Protein AF-A0A0D2KZD4-F1 (afdb_monomer)

Foldseek 3Di:
DDKDDAQPAFQKIWDADQPFQFIKIAHDPVGRHQDPVDPVSVCVCPVVPCVVVRIGFQWDQDPPDDDRDTDGDGDDPVVVVVRNHRDDD

Sequence (89 aa):
MEVRLDAKVPGTVLLRDEGSGAVFYITNSNVQQFDLTDDYVVMALFGDGSWEDDMQRLQAREEEGGGGDLVDVVMDQESFRDLISVMYD

Solvent-accessible surface area (backbone atoms only — not comparable to full-atom values): 5396 Å² total; per-residue (Å²): 110,49,77,46,74,41,76,74,47,63,21,29,39,37,38,32,39,75,89,77,20,41,32,30,34,35,76,42,91,91,38,69,69,78,55,83,85,39,66,67,53,45,43,71,54,55,65,85,53,60,46,68,78,59,51,38,77,36,65,42,67,50,88,75,97,44,92,73,48,76,41,77,40,65,44,57,72,68,60,56,70,66,56,60,58,87,79,80,136

Radius of gyration: 13.76 Å; Cα contacts (8 Å, |Δi|>4): 133; chains: 1; bounding box: 39×26×34 Å

Nearest PDB structures (foldseek):
  6g41-assembly1_B  TM=4.410E-01  e=8.289E+00  Cafeteriavirus-dependent mavirus
  1j0r-assembly2_B  TM=2.536E-01  e=5.674E+00  Bacillus subtilis

Organism: NCBI:txid145388

pLDDT: mean 83.33, std 10.81, range [44.44, 94.5]

Mean predicted aligned error: 6.28 Å

Structure (mmCIF, N/CA/C/O backbone):
data_AF-A0A0D2KZD4-F1
#
_entry.id   AF-A0A0D2KZD4-F1
#
loop_
_atom_site.group_PDB
_atom_site.id
_atom_site.type_symbol
_atom_site.label_atom_id
_atom_site.label_alt_id
_atom_site.label_comp_id
_atom_site.label_asym_id
_atom_site.label_entity_id
_atom_site.label_seq_id
_atom_site.pdbx_PDB_ins_code
_atom_site.Cartn_x
_atom_site.Cartn_y
_atom_site.Cartn_z
_atom_site.occupancy
_atom_site.B_iso_or_equiv
_atom_site.auth_seq_id
_atom_site.auth_comp_id
_atom_site.auth_asym_id
_atom_site.auth_atom_id
_atom_site.pdbx_PDB_model_num
ATOM 1 N N . MET A 1 1 ? -0.234 10.410 5.100 1.00 82.56 1 MET A N 1
ATOM 2 C CA . MET A 1 1 ? -0.088 9.114 4.410 1.00 82.56 1 MET A CA 1
ATOM 3 C C . MET A 1 1 ? -1.305 8.929 3.537 1.00 82.56 1 MET A C 1
ATOM 5 O O . MET A 1 1 ? -2.410 9.195 3.993 1.00 82.56 1 MET A O 1
ATOM 9 N N . GLU A 1 2 ? -1.093 8.549 2.283 1.00 90.00 2 GLU A N 1
ATOM 10 C CA . GLU A 1 2 ? -2.152 8.406 1.281 1.00 90.00 2 GLU A CA 1
ATOM 11 C C . GLU A 1 2 ? -2.461 6.920 1.072 1.00 90.00 2 GLU A C 1
ATOM 13 O O . GLU A 1 2 ? -1.542 6.105 1.034 1.00 90.00 2 GLU A O 1
ATOM 18 N N . VAL A 1 3 ? -3.744 6.560 0.978 1.00 88.69 3 VAL A N 1
ATOM 19 C CA . VAL A 1 3 ? -4.220 5.166 0.966 1.00 88.69 3 VAL A CA 1
ATOM 20 C C . VAL A 1 3 ? -5.125 4.942 -0.238 1.00 88.69 3 VAL A C 1
ATOM 22 O O . VAL A 1 3 ? -5.956 5.795 -0.552 1.00 88.69 3 VAL A O 1
ATOM 25 N N . ARG A 1 4 ? -5.000 3.792 -0.902 1.00 88.88 4 ARG A N 1
ATOM 26 C CA . ARG A 1 4 ? -5.884 3.395 -2.006 1.00 88.88 4 ARG A CA 1
ATOM 27 C C . ARG A 1 4 ? -5.997 1.881 -2.138 1.00 88.88 4 ARG A C 1
ATOM 29 O O . ARG A 1 4 ? -5.163 1.146 -1.629 1.00 88.88 4 ARG A O 1
ATOM 36 N N . LEU A 1 5 ? -6.999 1.420 -2.877 1.00 87.06 5 LEU A N 1
ATOM 37 C CA . LEU A 1 5 ? -7.121 0.013 -3.262 1.00 87.06 5 LEU A CA 1
ATOM 38 C C . LEU A 1 5 ? -6.260 -0.288 -4.492 1.00 87.06 5 LEU A C 1
ATOM 40 O O . LEU A 1 5 ? -6.118 0.568 -5.376 1.00 87.06 5 LEU A O 1
ATOM 44 N N . ASP A 1 6 ? -5.729 -1.507 -4.562 1.00 82.75 6 ASP A N 1
ATOM 45 C CA . A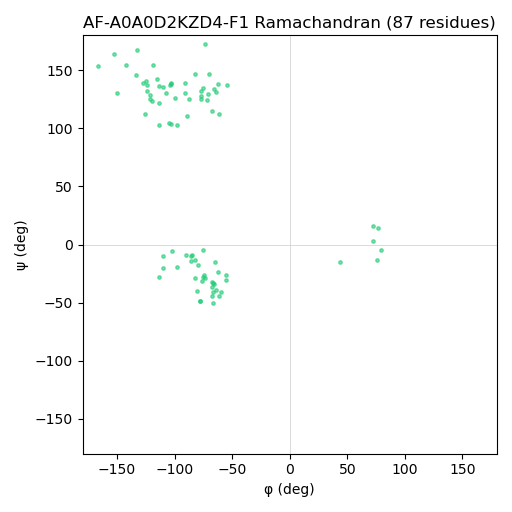SP A 1 6 ? -5.219 -2.064 -5.815 1.00 82.75 6 ASP A CA 1
ATOM 46 C C . ASP A 1 6 ? -6.406 -2.527 -6.682 1.00 82.75 6 ASP A C 1
ATOM 48 O O . ASP A 1 6 ? -7.329 -3.182 -6.195 1.00 82.75 6 ASP A O 1
ATOM 52 N N . ALA A 1 7 ? -6.424 -2.152 -7.966 1.00 78.81 7 ALA A N 1
ATOM 53 C CA . ALA A 1 7 ? -7.549 -2.465 -8.849 1.00 78.81 7 ALA A CA 1
ATOM 54 C C . ALA A 1 7 ? -7.499 -3.886 -9.441 1.00 78.81 7 ALA A C 1
ATOM 56 O O . ALA A 1 7 ? -8.489 -4.326 -10.027 1.00 78.81 7 ALA A O 1
ATOM 57 N N . LYS A 1 8 ? -6.366 -4.592 -9.338 1.00 79.19 8 LYS A N 1
ATOM 58 C CA . LYS A 1 8 ? -6.182 -5.948 -9.877 1.00 79.19 8 LYS A CA 1
ATOM 59 C C . LYS A 1 8 ? -5.989 -7.011 -8.808 1.00 79.19 8 LYS A C 1
ATOM 61 O O . LYS A 1 8 ? -6.326 -8.157 -9.089 1.00 79.19 8 LYS A O 1
ATOM 66 N N . VAL A 1 9 ? -5.456 -6.668 -7.635 1.00 81.19 9 VAL A N 1
ATOM 67 C CA . VAL A 1 9 ? -5.207 -7.621 -6.546 1.00 81.19 9 VAL A CA 1
ATOM 68 C C . VAL A 1 9 ? -6.279 -7.467 -5.457 1.00 81.19 9 VAL A C 1
ATOM 70 O O . VAL A 1 9 ? -6.235 -6.515 -4.672 1.00 81.19 9 VAL A O 1
ATOM 73 N N . PRO A 1 10 ? -7.260 -8.390 -5.391 1.00 83.12 10 PRO A N 1
ATOM 74 C CA . PRO A 1 10 ? -8.275 -8.412 -4.343 1.00 83.12 10 PRO A CA 1
ATOM 75 C C . PRO A 1 10 ? -7.639 -8.438 -2.953 1.00 83.12 10 PRO A C 1
ATOM 77 O O . PRO A 1 10 ? -6.689 -9.181 -2.716 1.00 83.12 10 PRO A O 1
ATOM 80 N N . GLY A 1 11 ? -8.184 -7.648 -2.030 1.00 86.12 11 GLY A N 1
ATOM 81 C CA . GLY A 1 11 ? -7.680 -7.611 -0.657 1.00 86.12 11 GLY A CA 1
ATOM 82 C C . GLY A 1 11 ? -6.335 -6.911 -0.487 1.00 86.12 11 GLY A C 1
ATOM 83 O O . GLY A 1 11 ? -5.711 -7.090 0.557 1.00 86.12 11 GLY A O 1
ATOM 84 N N . THR A 1 12 ? -5.887 -6.121 -1.467 1.00 89.19 12 THR A N 1
ATOM 85 C CA . THR A 1 12 ? -4.666 -5.317 -1.349 1.00 89.19 12 THR A CA 1
ATOM 86 C C . THR A 1 12 ? -4.979 -3.830 -1.212 1.00 89.19 12 THR A C 1
ATOM 88 O O . THR A 1 12 ? -5.726 -3.239 -1.997 1.00 89.19 12 THR A O 1
ATOM 91 N N . VAL A 1 13 ? -4.362 -3.217 -0.204 1.00 90.88 13 VAL A N 1
ATOM 92 C CA . VAL A 1 13 ? -4.341 -1.770 0.021 1.00 90.88 13 VAL A CA 1
ATOM 93 C C . VAL A 1 13 ? -2.930 -1.270 -0.249 1.00 90.88 13 VAL A C 1
ATOM 95 O O . VAL A 1 13 ? -1.963 -1.873 0.207 1.00 90.88 13 VAL A O 1
ATOM 98 N N . LEU A 1 14 ? -2.816 -0.161 -0.971 1.00 92.19 14 LEU A N 1
ATOM 99 C CA . LEU A 1 14 ? -1.568 0.541 -1.233 1.00 92.19 14 LEU A CA 1
ATOM 100 C C . LEU A 1 14 ? -1.488 1.783 -0.357 1.00 92.19 14 LEU A C 1
ATOM 102 O O . LEU A 1 14 ? -2.468 2.517 -0.201 1.00 92.19 14 LEU A O 1
ATOM 106 N N . LEU A 1 15 ? -0.298 2.028 0.168 1.00 93.31 15 LEU A N 1
ATOM 107 C CA . LEU A 1 15 ? 0.019 3.137 1.050 1.00 93.31 15 LEU A CA 1
ATOM 108 C C . LEU A 1 15 ? 1.165 3.933 0.436 1.00 93.31 15 LEU A C 1
ATOM 110 O O . LEU A 1 15 ? 2.142 3.355 -0.034 1.00 93.31 15 LEU A O 1
ATOM 114 N N . ARG A 1 16 ? 1.075 5.257 0.476 1.00 94.50 16 ARG A N 1
ATOM 115 C CA . ARG A 1 16 ? 2.175 6.156 0.138 1.00 94.50 16 ARG A CA 1
ATOM 116 C C . ARG A 1 16 ? 2.512 7.013 1.345 1.00 94.50 16 ARG A C 1
ATOM 118 O O . ARG A 1 16 ? 1.665 7.750 1.863 1.00 94.50 16 ARG A O 1
ATOM 125 N N . ASP A 1 17 ? 3.769 6.952 1.758 1.00 93.81 17 ASP A N 1
ATOM 126 C CA . ASP A 1 17 ? 4.293 7.877 2.749 1.00 93.81 17 ASP A CA 1
ATOM 127 C C . ASP A 1 17 ? 4.424 9.283 2.143 1.00 93.81 17 ASP A C 1
ATOM 129 O O . ASP A 1 17 ? 4.991 9.472 1.068 1.00 93.81 17 ASP A O 1
ATOM 133 N N . GLU A 1 18 ? 3.897 10.293 2.831 1.00 91.88 18 GLU A N 1
ATOM 134 C CA . GLU A 1 18 ? 3.896 11.671 2.325 1.00 91.88 18 GLU A CA 1
ATOM 135 C C . GLU A 1 18 ? 5.270 12.333 2.425 1.00 91.88 18 GLU A C 1
ATOM 137 O O . GLU A 1 18 ? 5.570 13.215 1.621 1.00 91.88 18 GLU A O 1
ATOM 142 N N . GLY A 1 19 ? 6.094 11.920 3.394 1.00 91.88 19 GLY A N 1
ATOM 143 C CA . GLY A 1 19 ? 7.411 12.510 3.623 1.00 91.88 19 GLY A CA 1
ATOM 144 C C . GLY A 1 19 ? 8.459 12.018 2.628 1.00 91.88 19 GLY A C 1
ATOM 145 O O . GLY A 1 19 ? 9.188 12.820 2.048 1.00 91.88 19 GLY A O 1
ATOM 146 N N . SER A 1 20 ? 8.534 10.703 2.429 1.00 93.19 20 SER A N 1
ATOM 147 C CA . SER A 1 20 ? 9.527 10.053 1.566 1.00 93.19 20 SER A CA 1
ATOM 148 C C . SER A 1 20 ? 9.014 9.711 0.169 1.00 93.19 20 SER A C 1
ATOM 150 O O . SER A 1 20 ? 9.823 9.480 -0.724 1.00 93.19 20 SER A O 1
ATOM 152 N N . GLY A 1 21 ? 7.694 9.653 -0.035 1.00 93.50 21 GLY A N 1
ATOM 153 C CA . GLY A 1 21 ? 7.093 9.133 -1.265 1.00 93.50 21 GLY A CA 1
ATOM 154 C C . GLY A 1 21 ? 7.192 7.612 -1.409 1.00 93.50 21 GLY A C 1
ATOM 155 O O . GLY A 1 21 ? 6.778 7.087 -2.441 1.00 93.50 21 GLY A O 1
ATOM 156 N N . ALA A 1 22 ? 7.738 6.900 -0.417 1.00 94.19 22 ALA A N 1
ATOM 157 C CA . ALA A 1 22 ? 7.847 5.447 -0.450 1.00 94.19 22 ALA A CA 1
ATOM 158 C C . ALA A 1 22 ? 6.461 4.798 -0.513 1.00 94.19 22 ALA A C 1
ATOM 160 O O . ALA A 1 22 ? 5.530 5.222 0.183 1.00 94.19 22 ALA A O 1
ATOM 161 N N . VAL A 1 23 ? 6.346 3.769 -1.348 1.00 93.75 23 VAL A N 1
ATOM 162 C CA . VAL A 1 23 ? 5.106 3.021 -1.539 1.00 93.75 23 VAL A CA 1
ATOM 163 C C . VAL A 1 23 ? 5.178 1.691 -0.800 1.00 93.75 23 VAL A C 1
ATOM 165 O O . VAL A 1 23 ? 6.189 0.986 -0.826 1.00 93.75 23 VAL A O 1
ATOM 168 N N . PHE A 1 24 ? 4.078 1.342 -0.151 1.00 93.81 24 PHE A N 1
ATOM 169 C CA . PHE A 1 24 ? 3.900 0.105 0.585 1.00 93.81 24 PHE A CA 1
ATOM 170 C C . PHE A 1 24 ? 2.574 -0.541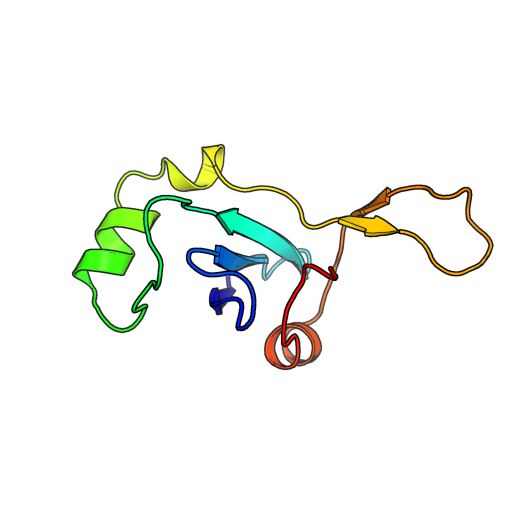 0.210 1.00 93.81 24 PHE A C 1
ATOM 172 O O . PHE A 1 24 ? 1.706 0.087 -0.404 1.00 93.81 24 PHE A O 1
ATOM 179 N N . TYR A 1 25 ? 2.405 -1.791 0.610 1.00 92.06 25 TYR A N 1
ATOM 180 C CA . TYR A 1 25 ? 1.147 -2.496 0.474 1.00 92.06 25 TYR A CA 1
ATOM 181 C C . TYR A 1 25 ? 0.871 -3.393 1.676 1.00 92.06 25 TYR A C 1
ATOM 183 O O . TYR A 1 25 ? 1.786 -3.860 2.353 1.00 92.06 25 TYR A O 1
ATOM 191 N N . ILE A 1 26 ? -0.412 -3.642 1.906 1.00 90.69 26 ILE A N 1
ATOM 192 C CA . ILE A 1 26 ? -0.923 -4.639 2.844 1.00 90.69 26 ILE A CA 1
ATOM 193 C C . ILE A 1 26 ? -1.841 -5.547 2.042 1.00 90.69 26 ILE A C 1
ATOM 195 O O . ILE A 1 26 ? -2.697 -5.055 1.305 1.00 90.69 26 ILE A O 1
ATOM 199 N N . THR A 1 27 ? -1.677 -6.862 2.180 1.00 87.69 27 THR A N 1
ATOM 200 C CA . THR A 1 27 ? -2.548 -7.843 1.522 1.00 87.69 27 THR A CA 1
ATOM 201 C C . THR A 1 27 ? -3.205 -8.735 2.558 1.00 87.69 27 THR A C 1
ATOM 203 O O . THR A 1 27 ? -2.522 -9.395 3.335 1.00 87.69 27 THR A O 1
ATOM 206 N N . ASN A 1 28 ? -4.533 -8.805 2.527 1.00 83.44 28 ASN A N 1
ATOM 207 C CA . ASN A 1 28 ? -5.304 -9.746 3.322 1.00 83.44 28 ASN A CA 1
ATOM 208 C C . ASN A 1 28 ? -5.985 -10.757 2.401 1.00 83.44 28 ASN A C 1
ATOM 210 O O . ASN A 1 28 ? -7.021 -10.483 1.802 1.00 83.44 28 ASN A O 1
ATOM 214 N N . SER A 1 29 ? -5.427 -11.961 2.329 1.00 77.38 29 SER A N 1
ATOM 215 C CA . SER A 1 29 ? -5.896 -13.030 1.440 1.00 77.38 29 SER A CA 1
ATOM 216 C C . SER A 1 29 ? -7.303 -13.547 1.768 1.00 77.38 29 SER A C 1
ATOM 218 O O . SER A 1 29 ? -7.904 -14.236 0.946 1.00 77.38 29 SER A O 1
ATOM 220 N N . ASN A 1 30 ? -7.838 -13.237 2.954 1.00 76.56 30 ASN A N 1
ATOM 221 C CA . ASN A 1 30 ? -9.187 -13.635 3.363 1.00 76.56 30 ASN A CA 1
ATOM 222 C C . ASN A 1 30 ? -10.253 -12.599 2.982 1.00 76.56 30 ASN A C 1
ATOM 224 O O . ASN A 1 30 ? -11.446 -12.874 3.115 1.00 76.56 30 ASN A O 1
ATOM 228 N N . VAL A 1 31 ? -9.843 -11.418 2.515 1.00 76.50 31 VAL A N 1
ATOM 229 C CA . VAL A 1 31 ? -10.737 -10.329 2.127 1.00 76.50 31 VAL A CA 1
ATOM 230 C C . VAL A 1 31 ? -10.626 -10.125 0.625 1.00 76.50 31 VAL A C 1
ATOM 232 O O . VAL A 1 31 ? -9.557 -9.855 0.103 1.00 76.50 31 VAL A O 1
ATOM 235 N N . GLN A 1 32 ? -11.738 -10.244 -0.094 1.00 73.38 32 GLN A N 1
ATOM 236 C CA . GLN A 1 32 ? -11.731 -10.020 -1.544 1.00 73.38 32 GLN A CA 1
ATOM 237 C C . GLN A 1 32 ? -11.822 -8.534 -1.902 1.00 73.38 32 GLN A C 1
ATOM 239 O O . GLN A 1 32 ? -11.315 -8.109 -2.934 1.00 73.38 32 GLN A O 1
ATOM 244 N N . GLN A 1 33 ? -12.449 -7.720 -1.057 1.00 73.25 33 GLN A N 1
ATOM 245 C CA . GLN A 1 33 ? -12.577 -6.294 -1.308 1.00 73.25 33 GLN A CA 1
ATOM 246 C C . GLN A 1 33 ? -12.633 -5.536 0.008 1.00 73.25 33 GLN A C 1
ATOM 248 O O . GLN A 1 33 ? -13.420 -5.870 0.892 1.00 73.25 33 GLN A O 1
ATOM 253 N N . PHE A 1 34 ? -11.807 -4.502 0.111 1.00 80.31 34 PHE A N 1
ATOM 254 C CA . PHE A 1 34 ? -11.950 -3.496 1.148 1.00 80.31 34 PHE A CA 1
ATOM 255 C C . PHE A 1 34 ? -12.841 -2.378 0.623 1.00 80.31 34 PHE A C 1
ATOM 257 O O . PHE A 1 34 ? -12.615 -1.867 -0.473 1.00 80.31 34 PHE A O 1
ATOM 264 N N . ASP A 1 35 ? -13.842 -1.995 1.407 1.00 81.00 35 ASP A N 1
ATOM 265 C CA . ASP A 1 35 ? -14.556 -0.742 1.205 1.00 81.00 35 ASP A CA 1
ATOM 266 C C . ASP A 1 35 ? -13.969 0.294 2.162 1.00 81.00 35 ASP A C 1
ATOM 268 O O . ASP A 1 35 ? -14.236 0.270 3.360 1.00 81.00 35 ASP A O 1
ATOM 272 N N . LEU A 1 36 ? -13.132 1.190 1.637 1.00 83.88 36 LEU A N 1
ATOM 273 C CA . LEU A 1 36 ? -12.512 2.250 2.439 1.00 83.88 36 LEU A CA 1
ATOM 274 C C . LEU A 1 36 ? -13.489 3.383 2.789 1.00 83.88 36 LEU A C 1
ATOM 276 O O . LEU A 1 36 ? -13.104 4.305 3.502 1.00 83.88 36 LEU A O 1
ATOM 280 N N . THR A 1 37 ? -14.727 3.348 2.281 1.00 84.38 37 THR A N 1
ATOM 281 C CA . THR A 1 37 ? -15.789 4.279 2.691 1.00 84.38 37 THR A CA 1
ATOM 282 C C . THR A 1 37 ? -16.536 3.804 3.938 1.00 84.38 37 THR A C 1
ATOM 284 O O . THR A 1 37 ? -17.244 4.597 4.556 1.00 84.38 37 THR A O 1
ATOM 287 N N . ASP A 1 38 ? -16.358 2.536 4.325 1.00 85.06 38 ASP A N 1
ATOM 288 C CA . ASP A 1 38 ? -16.895 1.973 5.559 1.00 85.06 38 ASP A CA 1
ATOM 289 C C . ASP A 1 38 ? -15.896 2.161 6.711 1.00 85.06 38 ASP A C 1
ATOM 291 O O . ASP A 1 38 ? -14.847 1.511 6.780 1.00 85.06 38 ASP A O 1
ATOM 295 N N . ASP A 1 39 ? -16.250 3.033 7.657 1.00 83.69 39 ASP A N 1
ATOM 296 C CA 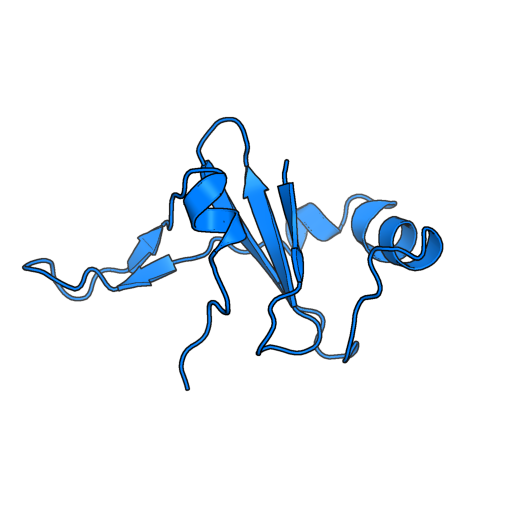. ASP A 1 39 ? -15.452 3.314 8.853 1.00 83.69 39 ASP A CA 1
ATOM 297 C C . ASP A 1 39 ? -15.129 2.045 9.659 1.00 83.69 39 ASP A C 1
ATOM 299 O O . ASP A 1 39 ? -14.071 1.967 10.284 1.00 83.69 39 ASP A O 1
ATOM 303 N N . TYR A 1 40 ? -16.001 1.029 9.651 1.00 83.19 40 TYR A N 1
ATOM 304 C CA . TYR A 1 40 ? -15.742 -0.229 10.352 1.00 83.19 40 TYR A CA 1
ATOM 305 C C . TYR A 1 40 ? -14.573 -0.992 9.725 1.00 83.19 40 TYR A C 1
ATOM 307 O O . TYR A 1 40 ? -13.734 -1.528 10.447 1.00 83.19 40 TYR A O 1
ATOM 315 N N . VAL A 1 41 ? -14.482 -1.011 8.393 1.00 81.00 41 VAL A N 1
ATOM 316 C CA . VAL A 1 41 ? -13.382 -1.658 7.662 1.00 81.00 41 VAL A CA 1
ATOM 317 C C . VAL A 1 41 ? -12.074 -0.912 7.905 1.00 81.00 41 VAL A C 1
ATOM 319 O O . VAL A 1 41 ? -11.054 -1.536 8.193 1.00 81.00 41 VAL A O 1
ATOM 322 N N . VAL A 1 42 ? -12.110 0.421 7.854 1.00 83.50 42 VAL A N 1
ATOM 323 C CA . VAL A 1 42 ? -10.945 1.270 8.142 1.00 83.50 42 VAL A CA 1
ATOM 324 C C . VAL A 1 42 ? -10.467 1.059 9.581 1.00 83.50 42 VAL A C 1
ATOM 326 O O . VAL A 1 42 ? -9.275 0.874 9.810 1.00 83.50 42 VAL A O 1
ATOM 329 N N . MET A 1 43 ? -11.380 1.012 10.552 1.00 84.38 43 MET A N 1
ATOM 330 C CA . MET A 1 43 ? -11.042 0.742 11.952 1.00 84.38 43 MET A CA 1
ATOM 331 C C . MET A 1 43 ? -10.535 -0.685 12.171 1.00 84.38 43 MET A C 1
ATOM 333 O O . MET A 1 43 ? -9.636 -0.883 12.981 1.00 84.38 43 MET A O 1
ATOM 337 N N . ALA A 1 44 ? -11.070 -1.677 11.461 1.00 82.81 44 ALA A N 1
ATOM 338 C CA . ALA A 1 44 ? -10.582 -3.052 11.540 1.00 82.81 44 ALA A CA 1
ATOM 339 C C . ALA A 1 44 ? -9.171 -3.206 10.953 1.00 82.81 44 ALA A C 1
ATOM 341 O O . ALA A 1 44 ? -8.407 -4.033 11.436 1.00 82.81 44 ALA A O 1
ATOM 342 N N . LEU A 1 45 ? -8.830 -2.415 9.931 1.00 83.19 45 LEU A N 1
ATOM 343 C CA . LEU A 1 45 ? -7.498 -2.402 9.331 1.00 83.19 45 LEU A CA 1
ATOM 344 C C . LEU A 1 45 ? -6.489 -1.616 10.166 1.00 83.19 45 LEU A C 1
ATOM 346 O O . LEU A 1 45 ? -5.391 -2.095 10.405 1.00 83.19 45 LEU A O 1
ATOM 350 N N . PHE A 1 46 ? -6.844 -0.404 10.590 1.00 88.50 46 PHE A N 1
ATOM 351 C CA . PHE A 1 46 ? -5.876 0.551 11.135 1.00 88.50 46 PHE A CA 1
ATOM 352 C C . PHE A 1 46 ? -6.017 0.801 12.642 1.00 88.50 46 PHE A C 1
ATOM 354 O O . PHE A 1 46 ? -5.168 1.464 13.234 1.00 88.50 46 PHE A O 1
ATOM 361 N N . GLY A 1 47 ? -7.083 0.309 13.276 1.00 86.44 47 GLY A N 1
ATOM 362 C CA . GLY A 1 47 ? -7.475 0.718 14.627 1.00 86.44 47 GLY A CA 1
ATOM 363 C C . GLY A 1 47 ? -6.612 0.164 15.759 1.00 86.44 47 GLY A C 1
ATOM 364 O O . GLY A 1 47 ? -6.53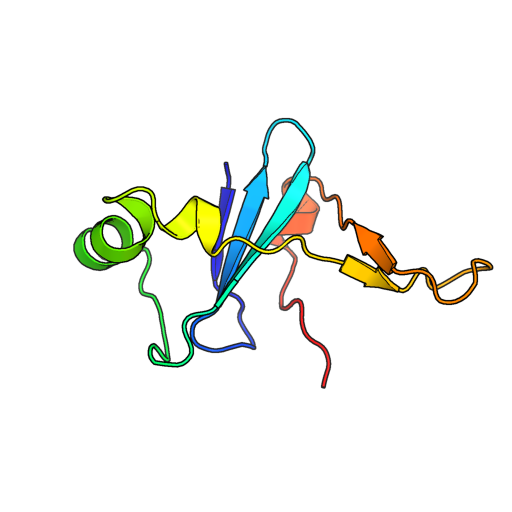6 0.798 16.810 1.00 86.44 47 GLY A O 1
ATOM 365 N N . ASP A 1 48 ? -5.960 -0.985 15.569 1.00 88.19 48 ASP A N 1
ATOM 366 C CA . ASP A 1 48 ? -5.088 -1.599 16.581 1.00 88.19 48 ASP A CA 1
ATOM 367 C C . ASP A 1 48 ? -3.586 -1.387 16.322 1.00 88.19 48 ASP A C 1
ATOM 369 O O . ASP A 1 48 ? -2.766 -1.729 17.174 1.00 88.19 48 ASP A O 1
ATOM 373 N N . GLY A 1 49 ? -3.229 -0.792 15.179 1.00 88.69 49 GLY A N 1
ATOM 374 C CA . GLY A 1 49 ? -1.845 -0.541 14.774 1.00 88.69 49 GLY A CA 1
ATOM 375 C C . GLY A 1 49 ? -1.102 -1.749 14.191 1.00 88.69 49 GLY A C 1
ATOM 376 O O . GLY A 1 49 ? 0.009 -1.572 13.703 1.00 88.69 49 GLY A O 1
ATOM 377 N N . SER A 1 50 ? -1.695 -2.948 14.178 1.00 87.56 50 SER A N 1
ATOM 378 C CA . SER A 1 50 ? -1.043 -4.172 13.671 1.00 87.56 50 SER A CA 1
ATOM 379 C C . SER A 1 50 ? -0.688 -4.102 12.182 1.00 87.56 50 SER A C 1
ATOM 381 O O . SER A 1 50 ? 0.258 -4.741 11.731 1.00 87.56 50 SER A O 1
ATOM 383 N N . TRP A 1 51 ? -1.388 -3.254 11.428 1.00 87.44 51 TRP A N 1
ATOM 384 C CA . TRP A 1 51 ? -1.106 -2.982 10.021 1.00 87.44 51 TRP A CA 1
ATOM 385 C C . TRP A 1 51 ? 0.331 -2.519 9.753 1.00 87.44 51 TRP A C 1
ATOM 387 O O . TRP A 1 51 ? 0.820 -2.715 8.642 1.00 87.44 51 TRP A O 1
ATOM 397 N N . GLU A 1 52 ? 1.006 -1.905 10.733 1.00 90.00 52 GLU A N 1
ATOM 398 C CA . GLU A 1 52 ? 2.405 -1.488 10.591 1.00 90.00 52 GLU A CA 1
ATOM 399 C C . GLU A 1 52 ? 3.343 -2.695 10.455 1.00 90.00 52 GLU A C 1
ATOM 401 O O . GLU A 1 52 ? 4.317 -2.625 9.704 1.00 90.00 52 GLU A O 1
ATOM 406 N N . ASP A 1 53 ? 3.023 -3.808 11.124 1.00 90.25 53 ASP A N 1
ATOM 407 C CA . ASP A 1 53 ? 3.789 -5.057 11.056 1.00 90.25 53 ASP A CA 1
ATOM 408 C C . ASP A 1 53 ? 3.520 -5.820 9.747 1.00 90.25 53 ASP A C 1
ATOM 410 O O . ASP A 1 53 ? 4.408 -6.490 9.214 1.00 90.25 53 ASP A O 1
ATOM 414 N N . ASP A 1 54 ? 2.305 -5.6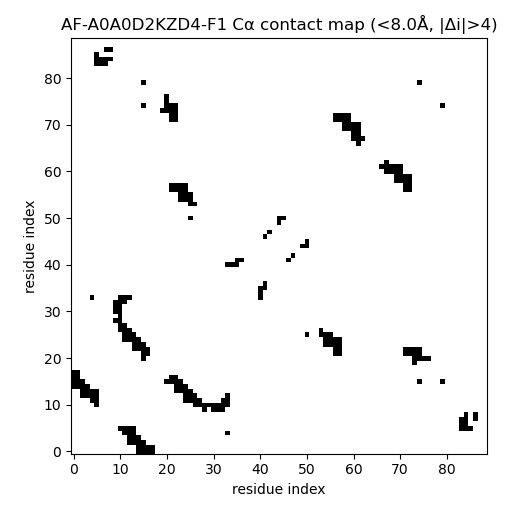91 9.206 1.00 88.44 54 ASP A N 1
ATOM 415 C CA . ASP A 1 54 ? 1.884 -6.332 7.954 1.00 88.44 54 ASP A CA 1
ATOM 416 C C . ASP A 1 54 ? 2.274 -5.530 6.699 1.00 88.44 54 ASP A C 1
ATOM 418 O O . ASP A 1 54 ? 2.145 -6.014 5.568 1.00 88.44 54 ASP A O 1
ATOM 422 N N . MET A 1 55 ? 2.754 -4.298 6.880 1.00 91.38 55 MET A N 1
ATOM 423 C CA . MET A 1 55 ? 3.121 -3.397 5.798 1.00 91.38 55 MET A CA 1
ATOM 424 C C . MET A 1 55 ? 4.403 -3.856 5.096 1.00 91.38 55 MET A C 1
ATOM 426 O O . MET A 1 55 ? 5.476 -3.962 5.690 1.00 91.38 55 MET A O 1
ATOM 430 N N . GLN A 1 56 ? 4.321 -4.046 3.780 1.00 92.62 56 GLN A N 1
ATOM 431 C CA . GLN A 1 56 ? 5.457 -4.451 2.955 1.00 92.62 56 GLN A CA 1
ATOM 432 C C . GLN A 1 56 ? 5.858 -3.342 1.992 1.00 92.62 56 GLN A C 1
ATOM 434 O O . GLN A 1 56 ? 5.010 -2.710 1.363 1.00 92.62 56 GLN A O 1
ATOM 439 N N . ARG A 1 57 ? 7.168 -3.107 1.858 1.00 92.38 57 ARG A N 1
ATOM 440 C CA . ARG A 1 57 ? 7.700 -2.158 0.873 1.00 92.38 57 ARG A CA 1
ATOM 441 C C . ARG A 1 57 ? 7.432 -2.667 -0.526 1.00 92.38 57 ARG A C 1
ATOM 443 O O . ARG A 1 57 ? 7.694 -3.828 -0.839 1.00 92.38 57 ARG A O 1
ATOM 450 N N . LEU A 1 58 ? 6.946 -1.773 -1.372 1.00 90.25 58 LEU A N 1
ATOM 451 C CA . LEU A 1 58 ? 6.827 -2.071 -2.776 1.00 90.25 58 LEU A CA 1
ATOM 452 C C . LEU A 1 58 ? 8.199 -1.967 -3.441 1.00 90.25 58 LEU A C 1
ATOM 454 O O . LEU A 1 58 ? 8.861 -0.935 -3.341 1.00 90.25 58 LEU A O 1
ATOM 458 N N . GLN A 1 59 ? 8.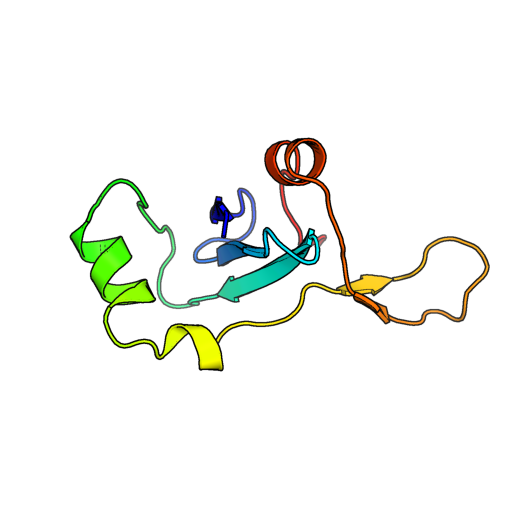589 -3.016 -4.160 1.00 90.69 59 GLN A N 1
ATOM 459 C CA . GLN A 1 59 ? 9.847 -3.063 -4.892 1.00 90.69 59 GLN A CA 1
ATOM 460 C C . GLN A 1 59 ? 9.604 -3.390 -6.363 1.00 90.69 59 GLN A C 1
ATOM 462 O O . GLN A 1 59 ? 8.764 -4.228 -6.689 1.00 90.69 59 GLN A O 1
ATOM 467 N N . ALA A 1 60 ? 10.353 -2.736 -7.243 1.00 84.38 60 ALA A N 1
ATOM 468 C CA . ALA A 1 60 ? 10.354 -2.994 -8.676 1.00 84.38 60 ALA A CA 1
ATOM 469 C C . ALA A 1 60 ? 11.750 -3.434 -9.121 1.00 84.38 60 ALA A C 1
ATOM 471 O O . ALA A 1 60 ? 12.752 -3.110 -8.483 1.00 84.38 60 ALA A O 1
ATOM 472 N N . ARG A 1 61 ? 11.819 -4.185 -10.222 1.00 81.81 61 ARG A N 1
ATOM 473 C CA . ARG A 1 61 ? 13.102 -4.460 -10.874 1.00 81.81 61 ARG A CA 1
ATOM 474 C C . ARG A 1 61 ? 13.546 -3.223 -11.635 1.00 81.81 61 ARG A C 1
ATOM 476 O O . ARG A 1 61 ? 12.748 -2.634 -12.359 1.00 81.81 61 ARG A O 1
ATOM 483 N N . GLU A 1 62 ? 14.811 -2.863 -11.492 1.00 78.06 62 GLU A N 1
ATOM 484 C CA . GLU A 1 62 ? 15.403 -1.790 -12.284 1.00 78.06 62 GLU A CA 1
ATOM 485 C C . GLU A 1 62 ? 15.492 -2.232 -13.761 1.00 78.06 62 GLU A C 1
ATOM 487 O O . GLU A 1 62 ? 16.160 -3.214 -14.088 1.00 78.06 62 GLU A O 1
ATOM 492 N N . GLU A 1 63 ? 14.751 -1.565 -14.655 1.00 66.50 63 GLU A N 1
ATOM 493 C CA . GLU A 1 63 ? 14.608 -1.997 -16.058 1.00 66.50 63 GLU A CA 1
ATOM 494 C C . GLU A 1 63 ? 15.797 -1.612 -16.957 1.00 66.50 63 GLU A C 1
ATOM 496 O O . GLU A 1 63 ? 15.976 -2.219 -18.014 1.00 66.50 63 GLU A O 1
ATOM 501 N N . GLU A 1 64 ? 16.652 -0.662 -16.559 1.00 54.06 64 GLU A N 1
ATOM 502 C CA . GLU A 1 64 ? 17.741 -0.172 -17.413 1.00 54.06 64 GLU A CA 1
ATOM 503 C C . GLU A 1 64 ? 19.119 -0.252 -16.740 1.00 54.06 64 GLU A C 1
ATOM 505 O O . GLU A 1 64 ? 19.435 0.469 -15.801 1.00 54.06 64 GLU A O 1
ATOM 510 N N . GLY A 1 65 ? 19.976 -1.138 -17.261 1.00 61.19 65 GLY A N 1
ATOM 511 C CA . GLY A 1 65 ? 21.416 -1.179 -16.968 1.00 61.19 65 GLY A CA 1
ATOM 512 C C . GLY A 1 65 ? 21.843 -1.755 -15.609 1.00 61.19 65 GLY A C 1
ATOM 513 O O . GLY A 1 65 ? 23.022 -2.075 -15.453 1.00 61.19 65 GLY A O 1
ATOM 514 N N . GLY A 1 66 ? 20.926 -1.937 -14.659 1.00 51.78 66 GLY A N 1
ATOM 515 C CA . GLY A 1 66 ? 21.212 -2.428 -13.310 1.00 51.78 66 GLY A CA 1
ATOM 516 C C . GLY A 1 66 ? 20.789 -3.878 -13.100 1.00 51.78 66 GLY A C 1
ATOM 517 O O . GLY A 1 66 ? 19.606 -4.147 -12.981 1.00 51.78 66 GLY A O 1
ATOM 518 N N . GLY A 1 67 ? 21.759 -4.801 -13.083 1.00 59.12 67 GLY A N 1
ATOM 519 C CA . GLY A 1 67 ? 21.853 -6.053 -12.295 1.00 59.12 67 GLY A CA 1
ATOM 520 C C . GLY A 1 67 ? 20.685 -7.043 -12.089 1.00 59.12 67 GLY A C 1
ATOM 521 O O . GLY A 1 67 ? 20.956 -8.170 -11.682 1.00 59.12 67 GLY A O 1
ATOM 522 N N . GLY A 1 68 ? 19.424 -6.705 -12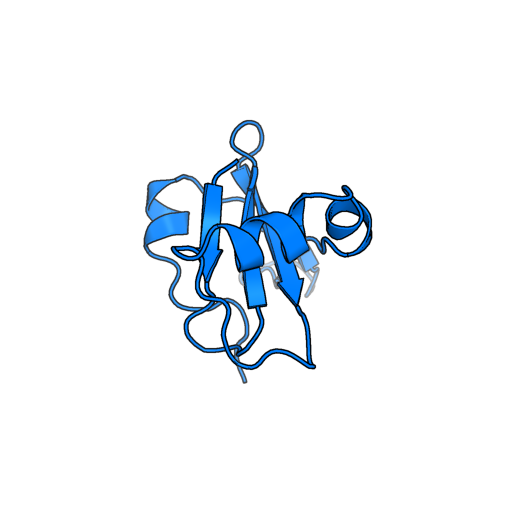.360 1.00 66.88 68 GLY A N 1
ATOM 523 C CA . GLY A 1 68 ? 18.247 -7.408 -11.848 1.00 66.88 68 GLY A CA 1
ATOM 524 C C . GLY A 1 68 ? 17.921 -7.091 -10.383 1.00 66.88 68 GLY A C 1
ATOM 525 O O . GLY A 1 68 ? 17.138 -7.826 -9.778 1.00 66.88 68 GLY A O 1
ATOM 526 N N . ASP A 1 69 ? 18.515 -6.038 -9.814 1.00 81.25 69 ASP A N 1
ATOM 527 C CA . ASP A 1 69 ? 18.313 -5.666 -8.416 1.00 81.25 69 ASP A CA 1
ATOM 528 C C . ASP A 1 69 ? 16.894 -5.118 -8.183 1.00 81.25 69 ASP A C 1
ATOM 530 O O . ASP A 1 69 ? 16.271 -4.509 -9.059 1.00 81.25 69 ASP A O 1
ATOM 534 N N . LEU A 1 70 ? 16.366 -5.386 -6.987 1.00 84.94 70 LEU A N 1
AT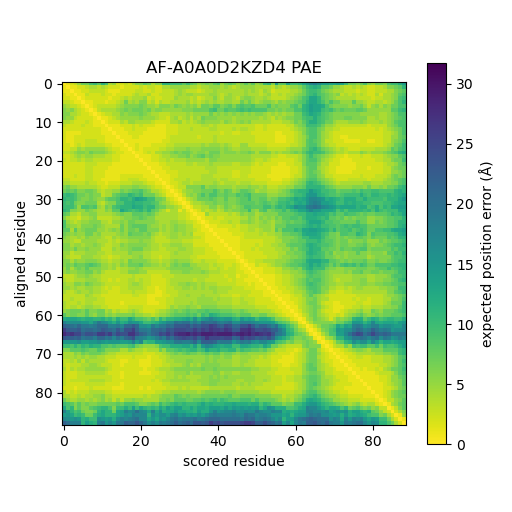OM 535 C CA . LEU A 1 70 ? 15.088 -4.853 -6.528 1.00 84.94 70 LEU A CA 1
ATOM 536 C C . LEU A 1 70 ? 15.322 -3.493 -5.872 1.00 84.94 70 LEU A C 1
ATOM 538 O O . LEU A 1 70 ? 16.115 -3.386 -4.935 1.00 84.94 70 LEU A O 1
ATOM 542 N N . VAL A 1 71 ? 14.608 -2.476 -6.346 1.00 88.38 71 VAL A N 1
ATOM 543 C CA . VAL A 1 71 ? 14.650 -1.119 -5.797 1.00 88.38 71 VAL A CA 1
ATOM 544 C C . VAL A 1 71 ? 13.299 -0.741 -5.209 1.00 88.38 71 VAL A C 1
ATOM 546 O O . VAL A 1 71 ? 12.250 -1.095 -5.750 1.00 88.38 71 VAL A O 1
ATOM 549 N N . ASP A 1 72 ? 13.327 -0.020 -4.089 1.00 91.19 72 ASP A N 1
ATOM 550 C CA . ASP A 1 72 ? 12.122 0.503 -3.452 1.00 91.19 72 ASP A CA 1
ATOM 551 C C . ASP A 1 72 ? 11.430 1.510 -4.375 1.00 91.19 72 ASP A C 1
ATOM 553 O O . ASP A 1 72 ? 12.046 2.446 -4.892 1.00 91.19 72 ASP A O 1
ATOM 557 N N . VAL A 1 73 ? 10.124 1.337 -4.548 1.00 90.69 73 VAL A N 1
ATOM 558 C CA . VAL A 1 73 ? 9.312 2.246 -5.346 1.00 90.69 73 VAL A CA 1
ATOM 559 C C . VAL A 1 73 ? 9.031 3.517 -4.553 1.00 90.69 73 VAL A C 1
ATOM 561 O O . VAL A 1 73 ? 8.477 3.488 -3.450 1.00 90.69 73 VAL A O 1
ATOM 564 N N . VAL A 1 74 ? 9.378 4.650 -5.158 1.00 93.12 74 VAL A N 1
ATOM 565 C CA . VAL A 1 74 ? 9.097 5.994 -4.652 1.00 93.12 74 VAL A CA 1
ATOM 566 C C . VAL A 1 74 ? 8.281 6.737 -5.700 1.00 93.12 74 VAL A C 1
ATOM 568 O O . VAL A 1 74 ? 8.660 6.781 -6.868 1.00 93.12 74 VAL A O 1
ATOM 571 N N . MET A 1 75 ? 7.155 7.314 -5.287 1.00 92.31 75 MET A N 1
ATOM 572 C CA . MET A 1 75 ? 6.232 8.019 -6.173 1.00 92.31 75 MET A CA 1
ATOM 573 C C . MET A 1 75 ? 5.818 9.363 -5.577 1.00 92.31 75 MET A C 1
ATOM 575 O O . MET A 1 75 ? 5.645 9.515 -4.361 1.00 92.31 75 MET A O 1
ATOM 579 N N . ASP A 1 76 ? 5.611 10.351 -6.443 1.00 94.00 76 ASP A N 1
ATOM 580 C CA . ASP A 1 76 ? 4.849 11.537 -6.070 1.00 94.00 76 ASP A CA 1
ATOM 581 C C . ASP A 1 76 ? 3.346 11.218 -5.984 1.00 94.00 76 ASP A C 1
ATOM 583 O O . ASP A 1 76 ? 2.891 10.110 -6.273 1.00 94.00 76 ASP A O 1
ATOM 587 N N . GLN A 1 77 ? 2.571 12.188 -5.506 1.00 92.12 77 GLN A N 1
ATOM 588 C CA . GLN A 1 77 ? 1.137 12.010 -5.301 1.00 92.12 77 GLN A CA 1
ATOM 589 C C . GLN A 1 77 ? 0.377 11.774 -6.612 1.00 92.12 77 GLN A C 1
ATOM 591 O O . GLN A 1 77 ? -0.557 10.977 -6.637 1.00 92.12 77 GLN A O 1
ATOM 596 N N . GLU A 1 78 ? 0.745 12.471 -7.685 1.00 91.56 78 GLU A N 1
ATOM 597 C CA . GLU A 1 78 ? 0.060 12.361 -8.976 1.00 91.56 78 GLU A CA 1
ATOM 598 C C . GLU A 1 78 ? 0.278 10.967 -9.573 1.00 91.56 78 GLU A C 1
ATOM 600 O O . GLU A 1 78 ? -0.681 10.243 -9.832 1.00 91.56 78 GLU A O 1
ATOM 605 N N . SER A 1 79 ? 1.534 10.523 -9.624 1.00 90.50 79 SER A N 1
ATOM 606 C CA . SER A 1 79 ? 1.926 9.189 -10.084 1.00 90.50 79 SER A CA 1
ATOM 607 C C . SER A 1 79 ? 1.282 8.085 -9.247 1.00 90.50 79 SER A C 1
ATOM 609 O O . SER A 1 79 ? 0.806 7.082 -9.778 1.00 90.50 79 SER A O 1
ATOM 611 N N . PHE A 1 80 ? 1.219 8.273 -7.926 1.00 91.00 80 PHE A N 1
ATOM 612 C CA . PHE A 1 80 ? 0.571 7.313 -7.039 1.00 91.00 80 PHE A CA 1
ATOM 613 C C . PHE A 1 80 ? -0.937 7.227 -7.261 1.00 91.00 80 PHE A C 1
ATOM 615 O O . PHE A 1 80 ? -1.498 6.146 -7.106 1.00 91.00 80 PHE A O 1
ATOM 622 N N . ARG A 1 81 ? -1.607 8.324 -7.637 1.00 87.50 81 ARG A N 1
ATOM 623 C CA . ARG A 1 81 ? -3.042 8.342 -7.976 1.00 87.50 81 ARG A CA 1
ATOM 624 C C . ARG A 1 81 ? -3.338 7.694 -9.322 1.00 87.50 81 ARG A C 1
ATOM 626 O O . ARG A 1 81 ? -4.381 7.054 -9.463 1.00 87.50 81 ARG A O 1
ATOM 633 N N . ASP A 1 82 ? -2.393 7.743 -10.246 1.00 85.38 82 ASP A N 1
ATOM 634 C CA . ASP A 1 82 ? -2.538 7.123 -11.563 1.00 85.38 82 ASP A CA 1
ATOM 635 C C . ASP A 1 82 ? -2.150 5.634 -11.587 1.00 85.38 82 ASP A C 1
ATOM 637 O O . ASP A 1 82 ? -2.453 4.919 -12.544 1.00 85.38 82 ASP A O 1
ATOM 641 N N . LEU A 1 83 ? -1.540 5.120 -10.514 1.00 82.38 83 LEU A N 1
ATOM 642 C CA . LEU A 1 83 ? -1.166 3.712 -10.380 1.00 82.38 83 LEU A CA 1
ATOM 643 C C . LEU A 1 83 ? -2.397 2.789 -10.431 1.00 82.38 83 LEU A C 1
ATOM 645 O O . LEU A 1 83 ? -3.214 2.773 -9.519 1.00 82.38 83 LEU A O 1
ATOM 649 N N . ILE A 1 84 ? -2.550 1.981 -11.481 1.00 70.44 84 ILE A N 1
ATOM 650 C CA . ILE A 1 84 ? -3.718 1.087 -11.612 1.00 70.44 84 ILE A CA 1
ATOM 651 C C . ILE A 1 84 ? -3.550 -0.187 -10.773 1.00 70.44 84 ILE A C 1
ATOM 653 O O . ILE A 1 84 ? -4.508 -0.673 -10.177 1.00 70.44 84 ILE A O 1
ATOM 657 N N . S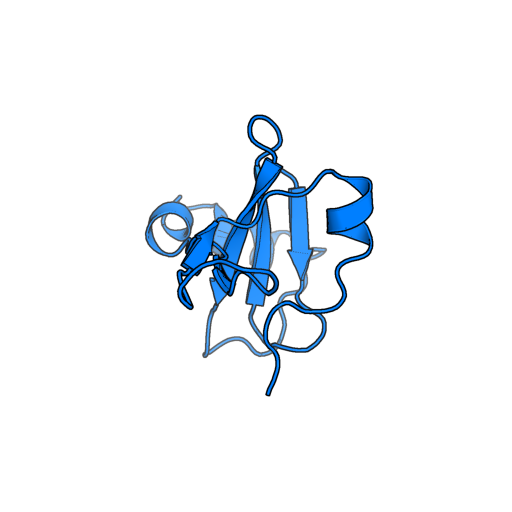ER A 1 85 ? -2.347 -0.751 -10.754 1.00 68.38 85 SER A N 1
ATOM 658 C CA . SER A 1 85 ? -2.039 -2.012 -10.082 1.00 68.38 85 SER A CA 1
ATOM 659 C C . SER A 1 85 ? -0.543 -2.177 -9.980 1.00 68.38 85 SER A C 1
ATOM 661 O O . SER A 1 85 ? 0.188 -1.698 -10.850 1.00 68.38 85 SER A O 1
ATOM 663 N N . VAL A 1 86 ? -0.111 -2.924 -8.972 1.00 66.50 86 VAL A N 1
ATOM 664 C CA . VAL A 1 86 ? 1.311 -3.066 -8.680 1.00 66.50 86 VAL A CA 1
ATOM 665 C C . VAL A 1 86 ? 1.886 -4.444 -8.976 1.00 66.50 86 VAL A C 1
ATOM 667 O O . VAL A 1 86 ? 3.088 -4.570 -9.196 1.00 66.50 86 VAL A O 1
ATOM 670 N N . MET A 1 87 ? 1.041 -5.473 -9.058 1.00 59.59 87 MET A N 1
ATOM 671 C CA . MET A 1 87 ? 1.476 -6.811 -9.455 1.00 59.59 87 MET A CA 1
ATOM 672 C C . MET A 1 87 ? 1.162 -7.063 -10.934 1.00 59.59 87 MET A C 1
ATOM 674 O O . MET A 1 87 ? 0.034 -6.864 -11.393 1.00 59.59 87 MET A O 1
ATOM 678 N N . TYR A 1 88 ? 2.188 -7.450 -11.689 1.00 52.09 88 TYR A N 1
ATOM 679 C CA . TYR A 1 88 ? 2.045 -8.048 -13.015 1.00 52.09 88 TYR A CA 1
ATOM 680 C C . TYR A 1 88 ? 1.971 -9.574 -12.850 1.00 52.09 88 TYR A C 1
ATOM 682 O O . TYR A 1 88 ? 2.692 -10.116 -12.012 1.00 52.09 88 TYR A O 1
ATOM 690 N N . ASP A 1 89 ? 1.090 -10.224 -13.620 1.00 44.44 89 ASP A N 1
ATOM 691 C CA . ASP A 1 89 ? 1.058 -11.691 -13.796 1.00 44.44 89 ASP A CA 1
ATOM 692 C C . ASP A 1 89 ? 2.374 -12.216 -14.400 1.00 44.44 89 ASP A C 1
ATOM 694 O O . ASP A 1 89 ? 2.908 -11.547 -15.321 1.00 44.44 89 ASP A O 1
#

Secondary structure (DSSP, 8-state):
-EEEE-SSSTTEEEEE-TTT-BEEEEE-TT-S---TT-HHHHHHHHSSSTHHHH-EE-EEE--SSS-S-EEE-B--HHHHHH---S---